Protein AF-A0A349MI72-F1 (afdb_monomer)

Structure (mmCIF, N/CA/C/O backbone):
data_AF-A0A349MI72-F1
#
_entry.id   AF-A0A349MI72-F1
#
loop_
_atom_site.group_PDB
_atom_site.id
_atom_site.type_symbol
_atom_site.label_atom_id
_atom_site.label_alt_id
_atom_site.label_comp_id
_atom_site.label_asym_id
_atom_site.label_entity_id
_atom_site.label_seq_id
_atom_site.pdbx_PDB_ins_code
_atom_site.Cartn_x
_atom_site.Cartn_y
_atom_site.Cartn_z
_atom_site.occupancy
_atom_site.B_iso_or_equiv
_atom_site.auth_seq_id
_atom_site.auth_comp_id
_atom_site.auth_asym_id
_atom_site.auth_atom_id
_atom_site.pdbx_PDB_model_num
ATOM 1 N N . LYS A 1 1 ? -0.552 -21.187 7.301 1.00 56.69 1 LYS A N 1
ATOM 2 C CA . LYS A 1 1 ? -1.392 -20.296 8.150 1.00 56.69 1 LYS A CA 1
ATOM 3 C C . LYS A 1 1 ? -0.646 -19.066 8.698 1.00 56.69 1 LYS A C 1
ATOM 5 O O . LYS A 1 1 ? -1.274 -18.029 8.838 1.00 56.69 1 LYS A O 1
ATOM 10 N N . LEU A 1 2 ? 0.671 -19.132 8.947 1.00 64.94 2 LEU A N 1
ATOM 11 C CA . LEU A 1 2 ? 1.472 -17.996 9.444 1.00 64.94 2 LEU A CA 1
ATOM 12 C C . LEU A 1 2 ? 1.603 -16.825 8.447 1.00 64.94 2 LEU A C 1
ATOM 14 O O . LEU A 1 2 ? 1.597 -15.671 8.856 1.00 64.94 2 LEU A O 1
ATOM 18 N N . GLU A 1 3 ? 1.668 -17.109 7.144 1.00 65.25 3 GLU A N 1
ATOM 19 C CA . GLU A 1 3 ? 1.836 -16.069 6.118 1.00 65.25 3 GLU A CA 1
ATOM 20 C C . GLU A 1 3 ? 0.605 -15.157 5.988 1.00 65.25 3 GLU A C 1
ATOM 22 O O . GLU A 1 3 ? 0.738 -13.938 5.965 1.00 65.25 3 GLU A O 1
ATOM 27 N N . GLY A 1 4 ? -0.606 -15.726 6.038 1.00 65.19 4 GLY A N 1
ATOM 28 C CA . GLY A 1 4 ? -1.843 -14.938 6.069 1.00 65.19 4 GLY A CA 1
ATOM 29 C C . GLY A 1 4 ? -1.964 -14.060 7.321 1.00 65.19 4 GLY 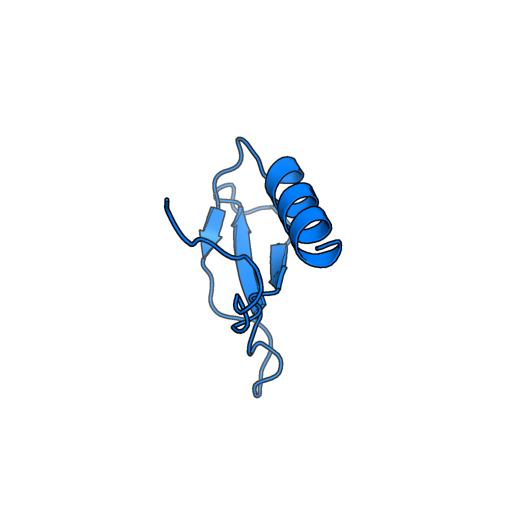A C 1
ATOM 30 O O . GLY A 1 4 ? -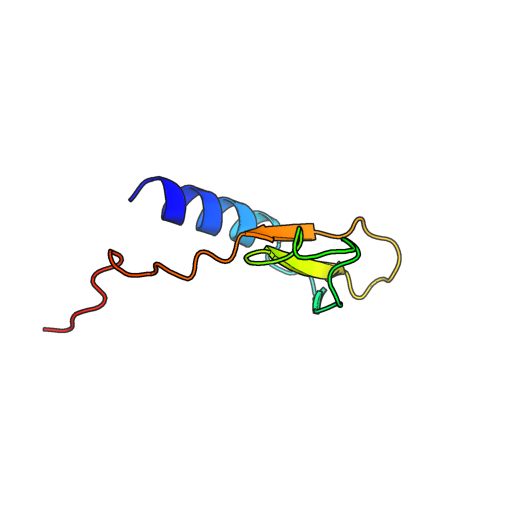2.463 -12.944 7.241 1.00 65.19 4 GLY A O 1
ATOM 31 N N . ALA A 1 5 ? -1.443 -14.511 8.470 1.00 69.31 5 ALA A N 1
ATOM 32 C CA . ALA A 1 5 ? -1.407 -13.699 9.690 1.00 69.31 5 ALA A CA 1
ATOM 33 C C . ALA A 1 5 ? -0.428 -12.517 9.573 1.00 69.31 5 ALA A C 1
ATOM 35 O O . ALA A 1 5 ? -0.711 -11.431 10.072 1.00 69.31 5 ALA A O 1
ATOM 36 N N . ARG A 1 6 ? 0.698 -12.700 8.871 1.00 68.88 6 ARG A N 1
ATOM 37 C CA . ARG A 1 6 ? 1.647 -11.615 8.575 1.00 68.88 6 ARG A CA 1
ATOM 38 C C . ARG A 1 6 ? 1.059 -10.595 7.603 1.00 68.88 6 ARG A C 1
ATOM 40 O O . ARG A 1 6 ? 1.221 -9.401 7.824 1.00 68.88 6 ARG A O 1
ATOM 47 N N . GLN A 1 7 ? 0.327 -11.055 6.590 1.00 70.38 7 GLN A N 1
ATOM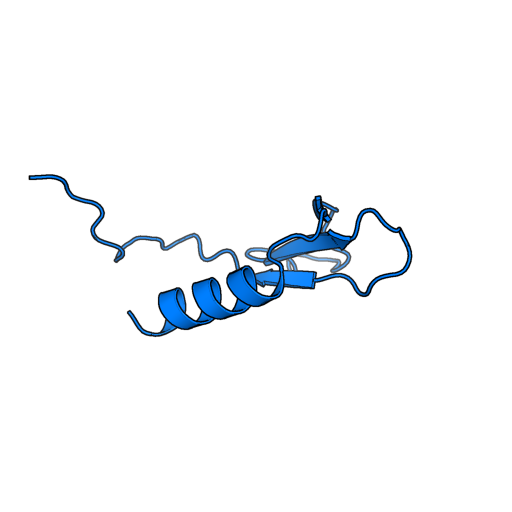 48 C CA . GLN A 1 7 ? -0.399 -10.182 5.662 1.00 70.38 7 GLN A CA 1
ATOM 49 C C . GLN A 1 7 ? -1.497 -9.393 6.381 1.00 70.38 7 GLN A C 1
ATOM 51 O O . GLN A 1 7 ? -1.582 -8.178 6.230 1.00 70.38 7 GLN A O 1
ATOM 56 N N . ALA A 1 8 ? -2.289 -10.054 7.228 1.00 71.44 8 ALA A N 1
ATOM 57 C CA . ALA A 1 8 ? -3.303 -9.386 8.038 1.00 71.44 8 ALA A CA 1
ATOM 58 C C . ALA A 1 8 ? -2.679 -8.337 8.972 1.00 71.44 8 ALA A C 1
ATOM 60 O O . ALA A 1 8 ? -3.170 -7.217 9.037 1.00 71.44 8 ALA A O 1
ATOM 61 N N . ALA A 1 9 ? -1.553 -8.648 9.624 1.00 76.25 9 ALA A N 1
ATOM 62 C CA . ALA A 1 9 ? -0.840 -7.691 10.471 1.00 76.25 9 ALA A CA 1
ATOM 63 C C . ALA A 1 9 ? -0.322 -6.470 9.686 1.00 76.25 9 ALA A C 1
ATOM 65 O O . ALA A 1 9 ? -0.403 -5.345 10.179 1.00 76.25 9 ALA A O 1
ATOM 66 N N . GLN A 1 10 ? 0.160 -6.674 8.455 1.00 74.06 10 GLN A N 1
ATOM 67 C CA . GLN A 1 10 ? 0.558 -5.581 7.563 1.00 74.06 10 GLN A CA 1
ATOM 68 C C . GLN A 1 10 ? -0.632 -4.696 7.176 1.00 74.06 10 GLN A C 1
ATOM 70 O O . GLN A 1 10 ? -0.489 -3.478 7.154 1.00 74.06 10 GLN A O 1
ATOM 75 N N . LEU A 1 11 ? -1.807 -5.280 6.924 1.00 77.00 11 LEU A N 1
ATOM 76 C CA . LEU A 1 11 ? -3.026 -4.535 6.591 1.00 77.00 11 LEU A CA 1
ATOM 77 C C . LEU A 1 11 ? -3.604 -3.780 7.797 1.00 77.00 11 LEU A C 1
ATOM 79 O O . LEU A 1 11 ? -4.062 -2.651 7.642 1.00 77.00 11 LEU A O 1
ATOM 83 N N . THR A 1 12 ? -3.532 -4.344 9.005 1.00 80.25 12 THR A N 1
ATOM 84 C CA . THR A 1 12 ? -3.992 -3.673 10.234 1.00 80.25 12 THR A CA 1
ATOM 85 C C . THR A 1 12 ? -3.234 -2.369 10.487 1.00 80.25 12 THR A C 1
ATOM 87 O O . THR A 1 12 ? -3.844 -1.370 10.870 1.00 80.25 12 THR A O 1
ATOM 90 N N . GLY A 1 13 ? -1.927 -2.333 10.202 1.00 78.88 13 GLY A N 1
ATOM 91 C CA . GLY A 1 13 ? -1.108 -1.115 10.297 1.00 78.88 13 GLY A CA 1
ATOM 92 C C . GLY A 1 13 ? -1.469 -0.019 9.284 1.00 78.88 13 GLY A C 1
ATOM 93 O O . GLY A 1 13 ? -1.033 1.121 9.429 1.00 78.88 13 GLY A O 1
ATOM 94 N N . LEU A 1 14 ? -2.275 -0.346 8.272 1.00 80.19 14 LEU A N 1
ATOM 95 C CA . LEU A 1 14 ? -2.764 0.579 7.247 1.00 80.19 14 LEU A CA 1
ATOM 96 C C . LEU A 1 14 ? -4.223 1.001 7.491 1.00 80.19 14 LEU A C 1
ATOM 98 O O . LEU A 1 14 ? -4.773 1.785 6.720 1.00 80.19 14 LEU A O 1
ATOM 102 N N . SER A 1 15 ? -4.863 0.493 8.549 1.00 82.00 15 SER A N 1
ATOM 103 C CA . SER A 1 15 ? -6.256 0.813 8.875 1.00 82.00 15 SER A CA 1
ATOM 104 C C . SER A 1 15 ? -6.454 2.319 9.119 1.00 82.00 15 SER A C 1
ATOM 106 O O . SER A 1 15 ? -5.594 2.998 9.676 1.00 82.00 15 SER A O 1
ATOM 108 N N . GLY A 1 16 ? -7.575 2.861 8.631 1.00 83.62 16 GLY A N 1
ATOM 109 C CA . GLY A 1 16 ? -7.897 4.293 8.717 1.00 83.62 16 GLY A CA 1
ATOM 110 C C . GLY A 1 16 ? -7.171 5.200 7.713 1.00 83.62 16 GLY A C 1
ATOM 111 O O . GLY A 1 16 ? -7.492 6.383 7.632 1.00 83.62 16 GLY A O 1
ATOM 112 N N . GLN A 1 17 ? -6.236 4.671 6.919 1.00 83.44 17 GLN A N 1
ATOM 113 C CA . GLN A 1 17 ? -5.556 5.418 5.860 1.00 83.44 17 GLN A CA 1
ATOM 114 C C . GLN A 1 17 ? -6.198 5.137 4.494 1.00 83.44 17 GLN A C 1
ATOM 116 O O . GLN A 1 17 ? -6.634 4.023 4.206 1.00 83.44 17 GLN A O 1
ATOM 121 N N . THR A 1 18 ? -6.251 6.156 3.636 1.00 87.56 18 THR A N 1
ATOM 122 C CA . THR A 1 18 ? -6.741 6.022 2.257 1.00 87.56 18 THR A CA 1
ATOM 123 C C . THR A 1 18 ? -5.560 5.891 1.307 1.00 87.56 18 THR A C 1
ATOM 125 O O . THR A 1 18 ? -4.593 6.648 1.404 1.00 87.56 18 THR A O 1
ATOM 128 N N . PHE A 1 19 ? -5.649 4.949 0.370 1.00 87.56 19 PHE A N 1
ATOM 129 C CA . PHE A 1 19 ? -4.603 4.696 -0.612 1.00 87.56 19 PHE A CA 1
ATOM 130 C C . PHE A 1 19 ? -5.174 4.599 -2.021 1.00 87.56 19 PHE A C 1
ATOM 132 O O . PHE A 1 19 ? -6.283 4.111 -2.226 1.00 87.56 19 PHE A O 1
ATOM 139 N N . THR A 1 20 ? -4.360 4.992 -2.990 1.00 88.94 20 THR A N 1
ATOM 140 C CA . THR A 1 20 ? -4.581 4.771 -4.413 1.00 88.94 20 THR A CA 1
ATOM 141 C C . THR A 1 20 ? -3.695 3.621 -4.870 1.00 88.94 20 THR A C 1
ATOM 143 O O . THR A 1 20 ? -2.504 3.580 -4.549 1.00 88.94 20 THR A O 1
ATOM 146 N N . VAL A 1 21 ? -4.261 2.684 -5.628 1.00 86.56 21 VAL A N 1
ATOM 147 C CA . VAL A 1 21 ? -3.475 1.636 -6.287 1.00 86.56 21 VAL A CA 1
ATOM 148 C C . VAL A 1 21 ? -2.735 2.268 -7.457 1.00 86.56 21 VAL A C 1
ATOM 150 O O . VAL A 1 21 ? -3.357 2.875 -8.329 1.00 86.56 21 VAL A O 1
ATOM 153 N N . VAL A 1 22 ? -1.413 2.129 -7.476 1.00 85.19 22 VAL A N 1
ATOM 154 C CA . VAL A 1 22 ? -0.563 2.681 -8.533 1.00 85.19 22 VAL A CA 1
ATOM 155 C C . VAL A 1 22 ? 0.158 1.566 -9.289 1.00 85.19 22 VAL A C 1
ATOM 157 O O . VAL A 1 22 ? 0.384 0.486 -8.730 1.00 85.19 22 VAL A O 1
ATOM 160 N N . PRO A 1 23 ? 0.532 1.799 -10.560 1.00 80.19 23 PRO A N 1
ATOM 161 C CA . PRO A 1 23 ? 1.361 0.866 -11.308 1.00 80.19 23 PRO A CA 1
ATOM 162 C C . PRO A 1 23 ? 2.648 0.535 -10.552 1.00 80.19 23 PRO A C 1
ATOM 164 O O . PRO A 1 23 ? 3.198 1.371 -9.831 1.00 80.19 23 PRO A O 1
ATOM 167 N N . SER A 1 24 ? 3.151 -0.686 -10.737 1.00 76.81 24 SER A N 1
ATOM 168 C CA . SER A 1 24 ? 4.425 -1.061 -10.136 1.00 76.81 24 SER A CA 1
ATOM 169 C C . SER A 1 24 ? 5.546 -0.168 -10.680 1.00 76.81 24 SER A C 1
ATOM 171 O O . SER A 1 24 ? 5.736 -0.123 -11.896 1.00 76.81 24 SER A O 1
ATOM 173 N N . PRO A 1 25 ? 6.342 0.484 -9.812 1.00 71.56 25 PRO A N 1
ATOM 174 C CA . PRO A 1 25 ? 7.525 1.220 -10.248 1.00 71.56 25 PRO A CA 1
ATOM 175 C C . PRO A 1 25 ? 8.676 0.283 -10.662 1.00 71.56 25 PRO A C 1
ATOM 177 O O . PRO A 1 25 ? 9.728 0.747 -11.095 1.00 71.56 25 PRO A O 1
ATOM 180 N N . MET A 1 26 ? 8.520 -1.040 -10.513 1.00 71.62 26 MET A N 1
ATOM 181 C CA . MET A 1 26 ? 9.542 -2.016 -10.882 1.00 71.62 26 MET A CA 1
ATOM 182 C C . MET A 1 26 ? 9.433 -2.379 -12.367 1.00 71.62 26 MET A C 1
ATOM 184 O O . MET A 1 26 ? 8.512 -3.083 -12.780 1.00 71.62 26 MET A O 1
ATOM 188 N N . MET A 1 27 ? 10.412 -1.956 -13.171 1.00 63.28 27 MET A N 1
ATOM 189 C CA . MET A 1 27 ? 10.530 -2.395 -14.565 1.00 63.28 27 MET A CA 1
ATOM 190 C C . MET A 1 27 ? 10.824 -3.901 -14.678 1.00 63.28 27 MET A C 1
ATOM 192 O O . MET A 1 27 ? 11.618 -4.455 -13.916 1.00 63.28 27 MET A O 1
ATOM 196 N N . GLY A 1 28 ? 10.229 -4.549 -15.686 1.00 59.56 28 GLY A N 1
ATOM 197 C CA . GLY A 1 28 ? 10.628 -5.886 -16.144 1.00 59.56 28 GLY A CA 1
ATOM 198 C C . GLY A 1 28 ? 10.138 -7.055 -15.285 1.00 59.56 28 GLY A C 1
ATOM 199 O O . GLY A 1 28 ? 10.940 -7.876 -14.852 1.00 59.56 28 GLY A O 1
ATOM 200 N N . GLY A 1 29 ? 8.833 -7.142 -15.005 1.00 61.00 29 GLY A N 1
ATOM 201 C CA . GLY A 1 29 ? 8.213 -8.325 -14.379 1.00 61.00 29 GLY A CA 1
ATOM 202 C C . GLY A 1 29 ? 8.541 -8.546 -12.895 1.00 61.00 29 GLY A C 1
ATOM 203 O O . GLY A 1 29 ? 7.877 -9.340 -12.237 1.00 61.00 29 GLY A O 1
ATOM 204 N N . LYS A 1 30 ? 9.491 -7.795 -12.322 1.00 62.25 30 LYS A N 1
ATOM 205 C CA . LYS A 1 30 ? 9.850 -7.846 -10.892 1.00 62.25 30 LYS A CA 1
ATOM 206 C C . LYS A 1 30 ? 8.734 -7.375 -9.950 1.00 62.25 3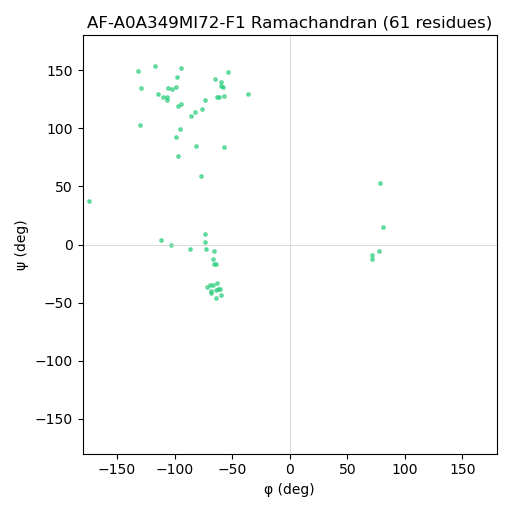0 LYS A C 1
ATOM 208 O O . LYS A 1 30 ? 8.783 -7.677 -8.763 1.00 62.25 30 LYS A O 1
ATOM 213 N N . GLY A 1 31 ? 7.730 -6.675 -10.480 1.00 63.94 31 GLY A N 1
ATOM 214 C CA . GLY A 1 31 ? 6.505 -6.304 -9.766 1.00 63.94 31 GLY A CA 1
ATOM 215 C C . GLY A 1 31 ? 5.394 -7.360 -9.807 1.00 63.94 31 GLY A C 1
ATOM 216 O O . GLY A 1 31 ? 4.356 -7.160 -9.181 1.00 63.94 31 GLY A O 1
ATOM 217 N N . ALA A 1 32 ? 5.569 -8.473 -10.530 1.00 70.88 32 ALA A N 1
ATOM 218 C CA . ALA A 1 32 ? 4.556 -9.522 -10.593 1.00 70.88 32 ALA A CA 1
ATOM 219 C C . ALA A 1 32 ? 4.333 -10.136 -9.199 1.00 70.88 32 ALA A C 1
ATOM 221 O O . ALA A 1 32 ? 5.279 -10.540 -8.520 1.00 70.88 32 ALA A O 1
ATOM 222 N N . GLY A 1 33 ? 3.075 -10.178 -8.753 1.00 76.25 33 GLY A N 1
ATOM 223 C CA . GLY A 1 33 ? 2.717 -10.632 -7.406 1.00 76.25 33 GLY A CA 1
ATOM 224 C C . GLY A 1 33 ? 2.901 -9.579 -6.309 1.00 76.25 33 GLY A C 1
ATOM 225 O O . GLY A 1 33 ? 2.888 -9.932 -5.132 1.00 76.25 33 GLY A O 1
ATOM 226 N N . TRP A 1 34 ? 3.062 -8.300 -6.664 1.00 80.38 34 TRP A N 1
ATOM 227 C CA . TRP A 1 34 ? 3.068 -7.184 -5.719 1.00 80.38 34 TRP A CA 1
ATOM 228 C C . TRP A 1 34 ? 2.104 -6.081 -6.162 1.00 80.38 34 TRP A C 1
ATOM 230 O O . TRP A 1 34 ? 2.087 -5.682 -7.324 1.00 80.38 34 TRP A O 1
ATOM 240 N N . MET A 1 35 ? 1.313 -5.574 -5.222 1.00 84.19 35 MET A N 1
ATOM 241 C CA . MET A 1 35 ? 0.431 -4.425 -5.395 1.00 84.19 35 MET A CA 1
ATOM 242 C C . MET A 1 35 ? 1.037 -3.220 -4.683 1.00 84.19 35 MET A C 1
ATOM 244 O O . MET A 1 35 ? 1.501 -3.336 -3.550 1.00 84.19 35 MET A O 1
ATOM 248 N N . PHE A 1 36 ? 1.044 -2.068 -5.346 1.00 86.62 36 PHE A N 1
ATOM 249 C CA . PHE A 1 36 ? 1.658 -0.853 -4.824 1.00 86.62 36 PHE A CA 1
ATOM 250 C C . PHE A 1 36 ? 0.569 0.150 -4.470 1.00 86.62 36 PHE A C 1
ATOM 252 O O . PHE A 1 36 ? -0.304 0.454 -5.283 1.00 86.62 36 PHE A O 1
ATOM 259 N N . LEU A 1 37 ? 0.619 0.636 -3.236 1.00 86.94 37 LEU A N 1
ATOM 260 C CA . LEU A 1 37 ? -0.329 1.585 -2.682 1.00 86.94 37 LEU A CA 1
ATOM 261 C C . LEU A 1 37 ? 0.373 2.907 -2.392 1.00 86.94 37 LEU A C 1
ATOM 263 O O . LEU A 1 37 ? 1.402 2.944 -1.713 1.00 86.94 37 LEU A O 1
ATOM 267 N N . GLN A 1 38 ? -0.215 3.994 -2.872 1.00 87.75 38 GLN A N 1
ATOM 268 C CA . GLN A 1 38 ? 0.198 5.354 -2.565 1.00 87.75 38 GLN A CA 1
ATOM 269 C C . GLN A 1 38 ? -0.817 5.989 -1.612 1.00 87.75 38 GLN A C 1
ATOM 271 O O . GLN A 1 38 ? -1.996 6.030 -1.957 1.00 87.75 38 GLN A O 1
ATOM 276 N N . 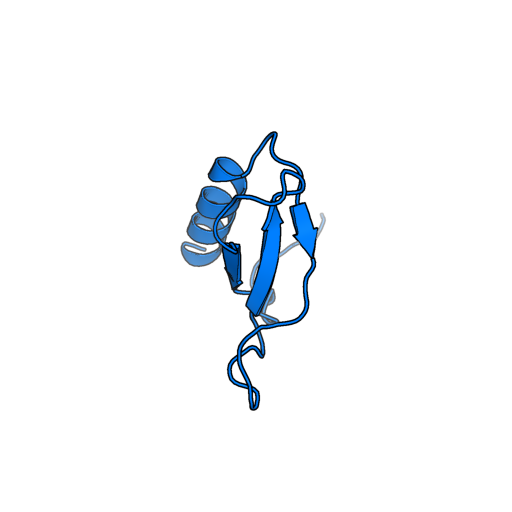PRO A 1 39 ? -0.416 6.502 -0.438 1.00 86.50 39 PRO A N 1
ATOM 277 C CA . PRO A 1 39 ? -1.331 7.230 0.439 1.00 86.50 39 PRO A CA 1
ATOM 278 C C . PRO A 1 39 ? -1.937 8.441 -0.283 1.00 86.50 39 PRO A C 1
ATOM 280 O O . PRO A 1 39 ? -1.217 9.201 -0.934 1.00 86.50 39 PRO A O 1
ATOM 283 N N . SER A 1 40 ? -3.247 8.651 -0.151 1.00 80.88 40 SER A N 1
ATOM 284 C CA . SER A 1 40 ? -3.978 9.715 -0.861 1.00 80.88 40 SER A CA 1
ATOM 285 C C . SER A 1 40 ? -3.536 11.133 -0.480 1.00 80.88 40 SER A C 1
ATOM 287 O O . SER A 1 40 ? -3.772 12.069 -1.235 1.00 80.88 40 SER A O 1
ATOM 289 N N . GLY A 1 41 ? -2.828 11.288 0.644 1.00 74.81 41 GLY A N 1
ATOM 290 C CA . GLY A 1 41 ? -2.181 12.538 1.053 1.00 74.81 41 GLY A CA 1
ATO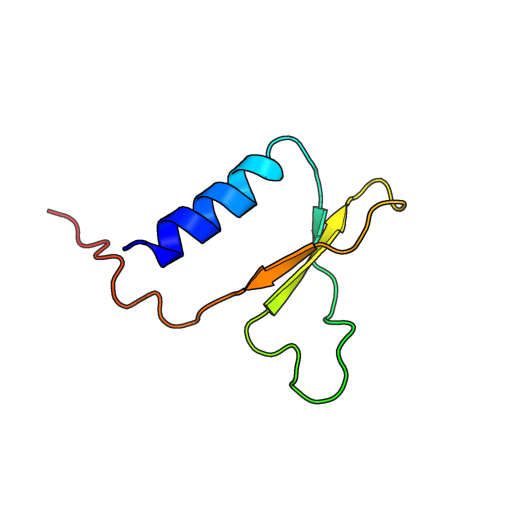M 291 C C . GLY A 1 41 ? -0.920 12.909 0.256 1.00 74.81 41 GLY A C 1
ATOM 292 O O . GLY A 1 41 ? -0.271 13.893 0.591 1.00 74.81 41 GLY A O 1
ATOM 293 N N . GLY A 1 42 ? -0.523 12.124 -0.754 1.00 62.22 42 GLY A N 1
ATOM 294 C CA . GLY A 1 42 ? 0.502 12.491 -1.745 1.00 62.22 42 GLY A CA 1
ATOM 295 C C . GLY A 1 42 ? 1.960 12.531 -1.262 1.00 62.22 42 GLY A C 1
ATOM 296 O O . GLY A 1 42 ? 2.856 12.569 -2.096 1.00 62.22 42 GLY A O 1
ATOM 297 N N . GLY A 1 43 ? 2.219 12.483 0.050 1.00 64.94 43 GLY A N 1
ATOM 298 C CA . GLY A 1 43 ? 3.566 12.609 0.634 1.00 64.94 43 GLY A CA 1
ATOM 299 C C . GLY A 1 43 ? 4.133 11.350 1.301 1.00 64.94 43 GLY A C 1
ATOM 300 O O . GLY A 1 43 ? 5.197 11.410 1.911 1.00 64.94 43 GLY A O 1
ATOM 301 N N . GLY A 1 44 ? 3.426 10.218 1.244 1.00 70.12 44 GLY A N 1
ATOM 302 C CA . GLY A 1 44 ? 3.834 8.991 1.932 1.00 70.12 44 GLY A CA 1
ATOM 303 C C . GLY A 1 44 ? 4.632 8.022 1.057 1.00 70.12 44 GLY A C 1
ATOM 304 O O . GLY A 1 44 ? 4.458 7.964 -0.160 1.00 70.12 44 GLY A O 1
ATOM 305 N N . LYS A 1 45 ? 5.495 7.217 1.689 1.00 80.81 45 LYS A N 1
ATOM 306 C CA . LYS A 1 45 ? 6.239 6.140 1.018 1.00 80.81 45 LYS A CA 1
ATOM 307 C C . LYS A 1 45 ? 5.266 5.134 0.393 1.00 80.81 45 LYS A C 1
ATOM 309 O O . LYS A 1 45 ? 4.314 4.715 1.047 1.00 80.81 45 LYS A O 1
ATOM 314 N N . LEU A 1 46 ? 5.551 4.707 -0.841 1.00 84.25 46 LEU A N 1
ATOM 315 C CA . LEU A 1 46 ? 4.804 3.630 -1.492 1.00 84.25 46 LEU A CA 1
ATOM 316 C C . LEU A 1 46 ? 4.843 2.359 -0.641 1.00 84.25 46 LEU A C 1
ATOM 318 O O . LEU A 1 46 ? 5.915 1.877 -0.258 1.00 84.25 46 LEU A O 1
ATOM 322 N N . VAL A 1 47 ? 3.666 1.805 -0.378 1.00 86.44 47 VAL A N 1
ATOM 323 C CA . VAL A 1 47 ? 3.503 0.547 0.344 1.00 86.44 47 VAL A CA 1
ATOM 324 C C . VAL A 1 47 ? 3.406 -0.576 -0.680 1.00 86.44 47 VAL A C 1
ATOM 326 O O . VAL A 1 47 ? 2.524 -0.569 -1.533 1.00 86.44 47 VAL A O 1
ATOM 329 N N . ALA A 1 48 ? 4.320 -1.541 -0.605 1.00 85.56 48 ALA A N 1
ATOM 330 C CA . ALA A 1 48 ? 4.295 -2.733 -1.444 1.00 85.56 48 ALA A CA 1
ATOM 331 C C . ALA A 1 48 ? 3.648 -3.891 -0.673 1.00 85.56 48 ALA A C 1
ATOM 333 O O . ALA A 1 48 ? 4.152 -4.313 0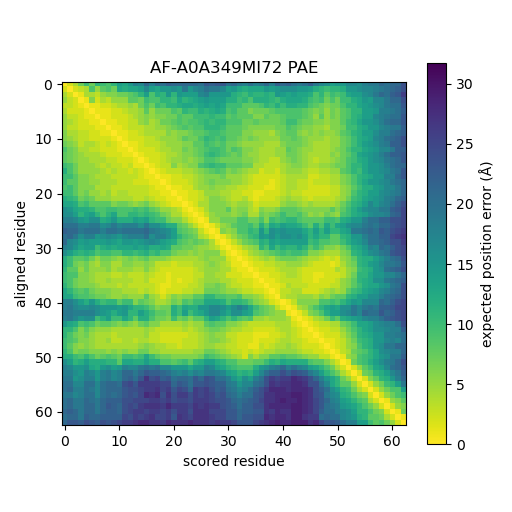.368 1.00 85.56 48 ALA A O 1
ATOM 334 N N . LEU A 1 49 ? 2.544 -4.412 -1.196 1.00 82.56 49 LEU A N 1
ATOM 335 C CA . LEU A 1 49 ? 1.807 -5.551 -0.655 1.00 82.56 49 LEU A CA 1
ATOM 336 C C . LEU A 1 49 ? 2.035 -6.769 -1.538 1.00 82.56 49 LEU A C 1
ATOM 338 O O . LEU A 1 49 ? 1.806 -6.714 -2.744 1.00 82.56 49 LEU A O 1
ATOM 342 N N . LYS A 1 50 ? 2.459 -7.888 -0.953 1.00 78.81 50 LYS A N 1
ATOM 343 C CA . LYS A 1 50 ? 2.639 -9.129 -1.707 1.00 78.81 50 LYS A CA 1
ATOM 344 C C . LYS A 1 50 ? 1.280 -9.770 -1.975 1.00 78.81 50 LYS A C 1
ATOM 346 O O . LYS A 1 50 ? 0.603 -10.197 -1.045 1.00 78.81 50 LYS A O 1
ATOM 351 N N . VAL A 1 51 ? 0.907 -9.884 -3.242 1.00 74.06 51 VAL A N 1
ATOM 352 C CA . VAL A 1 51 ? -0.278 -10.613 -3.698 1.00 74.06 51 VAL A CA 1
ATOM 353 C C . VAL A 1 51 ? 0.158 -12.019 -4.096 1.00 74.06 51 VAL A C 1
ATOM 355 O O . VAL A 1 51 ? 0.698 -12.245 -5.179 1.00 74.06 51 VAL A O 1
ATOM 358 N N . GLN A 1 52 ? -0.044 -12.991 -3.209 1.00 66.94 52 GLN A N 1
ATOM 359 C CA . GLN A 1 52 ? 0.141 -14.398 -3.561 1.00 66.94 52 GLN A CA 1
ATOM 360 C C . GLN A 1 52 ? -1.122 -14.908 -4.258 1.00 66.94 52 GLN A C 1
ATOM 362 O O . GLN A 1 52 ? -2.167 -15.036 -3.631 1.00 66.94 52 GLN A O 1
ATOM 367 N N . ALA A 1 53 ? -1.010 -15.257 -5.542 1.00 56.09 53 ALA A N 1
ATOM 368 C CA . ALA A 1 53 ? -2.090 -15.885 -6.312 1.00 56.09 53 ALA A CA 1
ATOM 369 C C . ALA A 1 53 ? -2.468 -17.294 -5.809 1.00 56.09 53 ALA A C 1
ATOM 371 O O . ALA A 1 53 ? -3.444 -17.871 -6.276 1.00 56.09 53 ALA A O 1
ATOM 372 N N . ASN A 1 54 ? -1.732 -17.847 -4.837 1.00 50.84 54 ASN A N 1
ATOM 373 C CA . ASN A 1 54 ? -2.129 -19.067 -4.150 1.00 50.84 54 ASN A CA 1
ATOM 3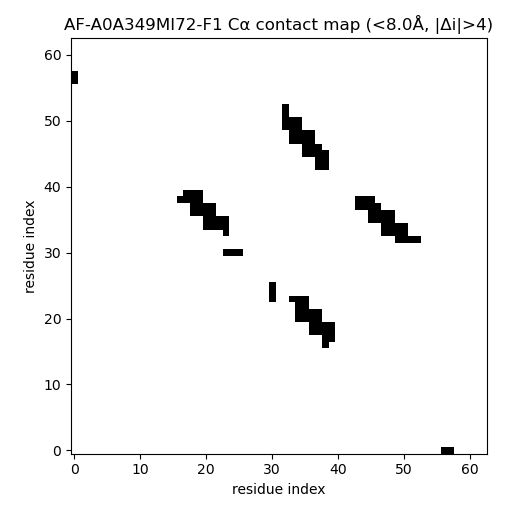74 C C . ASN A 1 54 ? -2.823 -18.737 -2.819 1.00 50.84 54 ASN A C 1
ATOM 376 O O . ASN A 1 54 ? -2.253 -18.889 -1.741 1.00 50.84 54 ASN A O 1
ATOM 380 N N . ALA A 1 55 ? -4.081 -18.306 -2.917 1.00 50.56 55 ALA A N 1
ATOM 381 C CA . ALA A 1 55 ? -5.050 -18.418 -1.827 1.00 50.56 55 ALA A CA 1
ATOM 382 C C . ALA A 1 55 ? -5.536 -19.877 -1.631 1.00 50.56 55 ALA A C 1
ATOM 384 O O . ALA A 1 55 ? -6.433 -20.133 -0.833 1.00 50.56 55 ALA A O 1
ATOM 385 N N . GLY A 1 56 ? -4.920 -20.862 -2.295 1.00 49.34 56 GLY A N 1
ATOM 386 C CA . GLY A 1 56 ? -5.109 -22.296 -2.074 1.00 49.34 56 GLY A CA 1
ATOM 387 C C . GLY A 1 56 ? -4.380 -22.805 -0.829 1.00 49.34 56 GLY A C 1
ATOM 388 O O . GLY A 1 56 ? -3.515 -23.666 -0.916 1.00 49.34 56 GLY A O 1
ATOM 389 N N . SER A 1 57 ? -4.725 -22.238 0.326 1.00 48.28 57 SER A N 1
ATOM 390 C CA . SER A 1 57 ? -4.984 -22.962 1.583 1.00 48.28 57 SER A CA 1
ATOM 391 C C . SER A 1 57 ? -5.493 -21.982 2.656 1.00 48.28 57 SER A C 1
ATOM 393 O O . SER A 1 57 ? -5.108 -22.054 3.826 1.00 48.28 57 SER A O 1
ATOM 395 N N . ALA A 1 58 ? -6.310 -21.000 2.279 1.00 53.56 58 ALA A N 1
ATOM 396 C CA . ALA A 1 58 ? -7.331 -20.51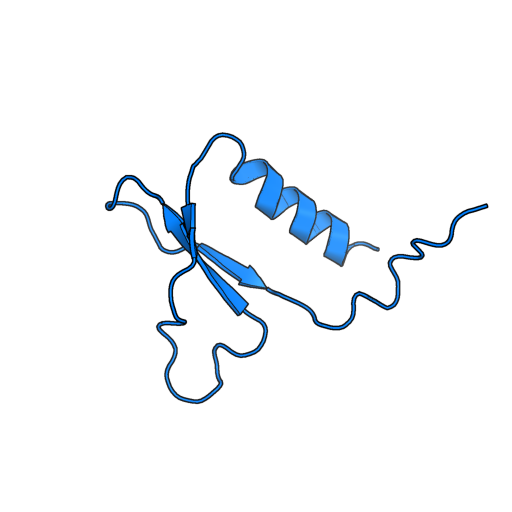5 3.189 1.00 53.56 58 ALA A CA 1
ATOM 397 C C . ALA A 1 58 ? -8.596 -21.229 2.736 1.00 53.56 58 ALA A C 1
ATOM 399 O O . ALA A 1 58 ? -9.240 -20.806 1.783 1.00 53.56 58 ALA A O 1
ATOM 400 N N . THR A 1 59 ? -8.873 -22.376 3.354 1.00 46.94 59 THR A N 1
ATOM 401 C CA . THR A 1 59 ? -10.141 -23.088 3.231 1.00 46.94 59 THR A CA 1
ATOM 402 C C . THR A 1 59 ? -11.257 -22.137 3.662 1.00 46.94 59 THR A C 1
ATOM 404 O O . THR A 1 59 ? -11.658 -22.107 4.820 1.00 46.94 59 THR A O 1
ATOM 407 N N . ALA A 1 60 ? -11.710 -21.300 2.737 1.00 51.50 60 ALA A N 1
ATOM 408 C CA . ALA A 1 60 ? -13.059 -20.789 2.713 1.00 51.50 60 ALA A CA 1
ATOM 409 C C . ALA A 1 60 ? -13.887 -21.904 2.071 1.00 51.50 60 ALA A C 1
ATOM 411 O O . ALA A 1 60 ? -14.059 -21.971 0.857 1.00 51.50 60 ALA A O 1
ATOM 412 N N . SER A 1 61 ? -14.312 -22.856 2.892 1.00 47.88 61 SER A N 1
ATOM 413 C CA . SER A 1 61 ? -15.364 -23.794 2.527 1.00 47.88 61 SER A CA 1
ATOM 414 C C . SER A 1 61 ? -16.359 -23.784 3.671 1.00 47.88 61 SER A C 1
ATOM 416 O O . SER A 1 61 ? -16.093 -24.285 4.758 1.00 47.88 61 SER A O 1
ATOM 418 N N . SER A 1 62 ? -17.450 -23.079 3.398 1.00 55.84 62 SER A N 1
ATOM 419 C CA . SER A 1 62 ? -18.762 -23.213 4.010 1.00 55.84 62 SER A CA 1
ATOM 420 C C . SER A 1 62 ? -19.101 -24.667 4.338 1.00 55.84 62 SER A C 1
ATOM 422 O O . SER A 1 62 ? -18.992 -25.503 3.439 1.00 55.84 62 SER A O 1
ATOM 424 N N . LEU A 1 63 ? -19.526 -24.920 5.578 1.00 41.34 63 LEU A N 1
ATOM 425 C CA . LEU A 1 63 ? -20.728 -25.659 6.002 1.00 41.34 63 LEU A CA 1
ATOM 426 C C . LEU A 1 63 ? -20.840 -25.560 7.531 1.00 41.34 63 LEU A C 1
ATOM 428 O O . LEU A 1 63 ? -19.825 -25.831 8.210 1.00 41.34 63 LEU A O 1
#

Nearest PDB structures (foldseek):
  4nb2-assembly1_B  TM=4.141E-01  e=6.377E+00  Staphylococcus aureus subsp. aureus N315
  6ahd-assembly1_v  TM=3.610E-01  e=5.618E+00  Homo sapiens
  5z56-assembly1_v  TM=2.686E-01  e=4.092E+00  Homo sapiens

Secondary structure (DSSP, 8-state):
-HHHHHHHHHHHTTTT--EEEE--S-TTTTTTTEEEEEETTS-SPPEEEE--S--TTS-----

Radius of gyration: 13.95 Å; Cα contacts (8 Å, |Δi|>4): 56; chains: 1; bounding box: 31×38×27 Å

pLDDT: mean 71.39, std 12.79, range [41.34, 88.94]

Foldseek 3Di:
DVVVVVLVVVVVVCPPFDWDWDPDPDPDCPCPQWIWTDTPVRPDDIDIHGHDPCPVPPPPDDD

Solvent-accessible surface area (backbone atoms only — not comparable to full-atom values): 4118 Å² total; per-residue (Å²): 116,69,66,63,54,52,52,50,55,58,51,58,76,47,62,97,62,58,65,42,81,46,79,61,90,47,77,84,69,74,32,69,51,47,47,33,32,34,38,70,84,76,78,55,78,72,42,78,42,77,48,69,89,71,61,86,76,64,83,84,68,90,130

Sequence (63 aa):
KLEGARQAAQLTGLSGQTFTVVPSPMMGGKGAGWMFLQPSGGGGKLVALKVQANAGSATASSL

Mean predicted aligned error: 10.38 Å